Protein AF-A0A2T8F7J2-F1 (afdb_monomer)

Radius of gyration: 30.66 Å; Cα contacts (8 Å, |Δi|>4): 11; chains: 1; bounding box: 74×44×60 Å

Structure (mmCIF, N/CA/C/O backbone):
data_AF-A0A2T8F7J2-F1
#
_entry.id   AF-A0A2T8F7J2-F1
#
loop_
_atom_site.group_PDB
_atom_site.id
_atom_site.type_symbol
_atom_site.label_atom_id
_atom_site.label_alt_id
_atom_site.label_comp_id
_atom_site.label_asym_id
_atom_site.label_entity_id
_atom_site.label_seq_id
_atom_site.pdbx_PDB_ins_code
_atom_site.Cartn_x
_atom_site.Cartn_y
_atom_site.Cartn_z
_atom_site.occupancy
_atom_site.B_iso_or_equiv
_atom_site.auth_seq_id
_atom_site.auth_comp_id
_atom_site.auth_asym_id
_atom_site.auth_atom_id
_atom_site.pdbx_PDB_model_num
ATOM 1 N N . MET A 1 1 ? 49.710 -8.194 -6.827 1.00 62.81 1 MET A N 1
ATOM 2 C CA . MET A 1 1 ? 49.026 -7.019 -7.419 1.00 62.81 1 MET A CA 1
ATOM 3 C C . MET A 1 1 ? 47.791 -7.379 -8.259 1.00 62.81 1 MET A C 1
ATOM 5 O O . MET A 1 1 ? 46.933 -6.529 -8.436 1.00 62.81 1 MET A O 1
ATOM 9 N N . ASN A 1 2 ? 47.632 -8.632 -8.706 1.00 70.69 2 ASN A N 1
ATOM 10 C CA . ASN A 1 2 ? 46.543 -9.039 -9.612 1.00 70.69 2 ASN A CA 1
ATOM 11 C C . ASN A 1 2 ? 45.156 -9.177 -8.944 1.00 70.69 2 ASN A C 1
ATOM 13 O O . ASN A 1 2 ? 44.145 -9.088 -9.629 1.00 70.69 2 ASN A O 1
ATOM 17 N N . GLY A 1 3 ? 45.086 -9.366 -7.620 1.00 79.12 3 GLY A N 1
ATOM 18 C CA . GLY A 1 3 ? 43.813 -9.548 -6.903 1.00 79.12 3 GLY A CA 1
ATOM 19 C C . GLY A 1 3 ? 42.939 -8.291 -6.834 1.00 79.12 3 GLY A C 1
ATOM 20 O O . GLY A 1 3 ? 41.720 -8.391 -6.905 1.00 79.12 3 GLY A O 1
ATOM 21 N N . LEU A 1 4 ? 43.554 -7.103 -6.773 1.00 82.25 4 LEU A N 1
ATOM 22 C CA . LEU A 1 4 ? 42.825 -5.830 -6.779 1.00 82.25 4 LEU A CA 1
ATOM 23 C C . LEU A 1 4 ? 42.112 -5.606 -8.119 1.00 82.25 4 LEU A C 1
ATOM 25 O O . LEU A 1 4 ? 40.979 -5.140 -8.150 1.00 82.25 4 LEU A O 1
ATOM 29 N N . LEU A 1 5 ? 42.754 -5.995 -9.222 1.00 81.88 5 LEU A N 1
ATOM 30 C CA . LEU A 1 5 ? 42.200 -5.851 -10.565 1.00 81.88 5 LEU A CA 1
ATOM 31 C C . LEU A 1 5 ? 40.967 -6.750 -10.747 1.00 81.88 5 LEU A C 1
ATOM 33 O O . LEU A 1 5 ? 39.955 -6.283 -11.251 1.00 81.88 5 LEU A O 1
ATOM 37 N N . ILE A 1 6 ? 40.996 -7.990 -10.244 1.00 85.06 6 ILE A N 1
ATOM 38 C CA . ILE A 1 6 ? 39.845 -8.914 -10.289 1.00 85.06 6 ILE A CA 1
ATOM 39 C C . ILE A 1 6 ? 38.640 -8.364 -9.509 1.00 85.06 6 ILE A C 1
ATOM 41 O O . ILE A 1 6 ? 37.501 -8.559 -9.926 1.00 85.06 6 ILE A O 1
ATOM 45 N N . LEU A 1 7 ? 38.878 -7.659 -8.401 1.00 83.81 7 LEU A N 1
ATOM 46 C CA . LEU A 1 7 ? 37.815 -7.130 -7.544 1.00 83.81 7 LEU A CA 1
ATOM 47 C C . LEU A 1 7 ? 37.228 -5.817 -8.092 1.00 83.81 7 LEU A C 1
ATOM 49 O O . LEU A 1 7 ? 36.022 -5.595 -8.014 1.00 83.81 7 LEU A O 1
ATOM 53 N N . VAL A 1 8 ? 38.065 -4.966 -8.692 1.00 84.31 8 VAL A N 1
ATOM 54 C CA . VAL A 1 8 ? 37.669 -3.633 -9.181 1.00 84.31 8 VAL A CA 1
ATOM 55 C C . VAL A 1 8 ? 37.118 -3.667 -10.609 1.00 84.31 8 VAL A C 1
ATOM 57 O O . VAL A 1 8 ? 36.201 -2.911 -10.925 1.00 84.31 8 VAL A O 1
ATOM 60 N N . LEU A 1 9 ? 37.614 -4.559 -11.471 1.00 85.06 9 LEU A N 1
ATOM 61 C CA . LEU A 1 9 ? 37.178 -4.662 -12.866 1.00 85.06 9 LEU A CA 1
ATOM 62 C C . LEU A 1 9 ? 35.656 -4.839 -13.039 1.00 85.06 9 LEU A C 1
ATOM 64 O O . LEU A 1 9 ? 35.080 -4.046 -13.781 1.00 85.06 9 LEU A O 1
ATOM 68 N N . PRO A 1 10 ? 34.959 -5.771 -12.352 1.00 84.19 10 PRO A N 1
ATOM 69 C CA . PRO A 1 10 ? 33.513 -5.922 -12.524 1.00 84.19 10 PRO A CA 1
ATOM 70 C C . PRO A 1 10 ? 32.731 -4.689 -12.055 1.00 84.19 10 PRO A C 1
ATOM 72 O O . PRO A 1 10 ? 31.704 -4.363 -12.645 1.00 84.19 10 PRO A O 1
ATOM 75 N N . LEU A 1 11 ? 33.217 -3.977 -11.033 1.00 82.81 11 LEU A N 1
ATOM 76 C CA . LEU A 1 11 ? 32.593 -2.746 -10.547 1.00 82.81 11 LEU A CA 1
ATOM 77 C C . LEU A 1 11 ? 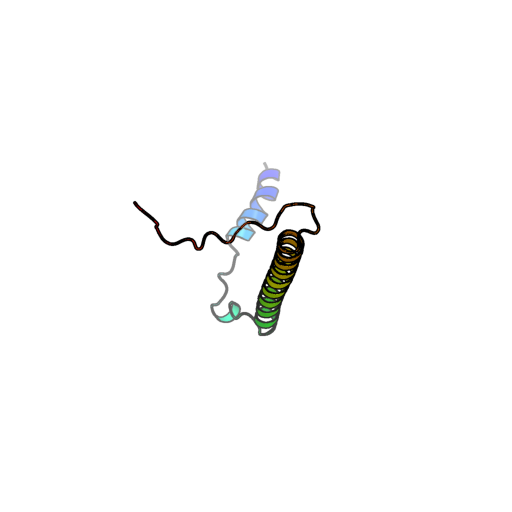32.715 -1.623 -11.583 1.00 82.81 11 LEU A C 1
ATOM 79 O O . LEU A 1 11 ? 31.723 -0.975 -11.905 1.00 82.81 11 LEU A O 1
ATOM 83 N N . VAL A 1 12 ? 33.909 -1.439 -12.153 1.00 83.00 12 VAL A N 1
ATOM 84 C CA . VAL A 1 12 ? 34.147 -0.456 -13.219 1.00 83.00 12 VAL A CA 1
ATOM 85 C C . VAL A 1 12 ? 33.295 -0.776 -14.444 1.00 83.00 12 VAL A C 1
ATOM 87 O O . VAL A 1 12 ? 32.664 0.123 -14.987 1.00 83.00 12 VAL A O 1
ATOM 90 N N . THR A 1 13 ? 33.206 -2.045 -14.846 1.00 80.62 13 THR A N 1
ATOM 91 C CA . THR A 1 13 ? 32.362 -2.469 -15.971 1.00 80.62 13 THR A CA 1
ATOM 92 C C . THR A 1 13 ? 30.880 -2.174 -15.725 1.00 80.62 13 THR A C 1
ATOM 94 O O . THR A 1 13 ? 30.212 -1.664 -16.615 1.00 80.62 13 THR A O 1
ATOM 97 N N . ARG A 1 14 ? 30.352 -2.430 -14.522 1.00 78.94 14 ARG A N 1
ATOM 98 C CA . ARG A 1 14 ? 28.945 -2.132 -14.194 1.00 78.94 14 ARG A CA 1
ATOM 99 C C . ARG A 1 14 ? 28.635 -0.636 -14.197 1.00 78.94 14 AR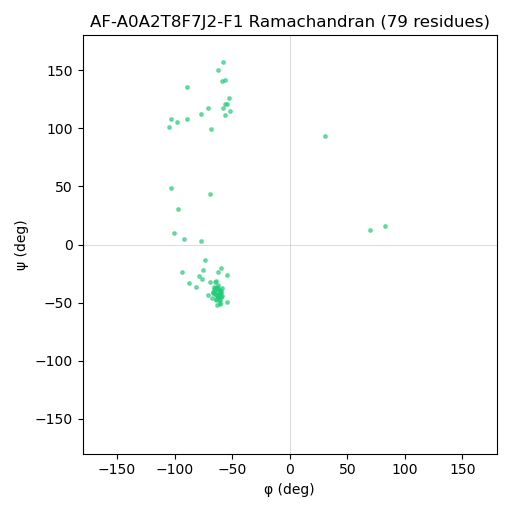G A C 1
ATOM 101 O O . ARG A 1 14 ? 27.551 -0.259 -14.615 1.00 78.94 14 ARG A O 1
ATOM 108 N N . LEU A 1 15 ? 29.578 0.192 -13.752 1.00 76.31 15 LEU A N 1
ATOM 109 C CA . LEU A 1 15 ? 29.412 1.646 -13.704 1.00 76.31 15 LEU A CA 1
ATOM 110 C C . LEU A 1 15 ? 29.539 2.311 -15.082 1.00 76.31 15 LEU A C 1
ATOM 112 O O . LEU A 1 15 ? 28.943 3.359 -15.302 1.00 76.31 15 LEU A O 1
ATOM 116 N N . THR A 1 16 ? 30.319 1.735 -16.002 1.00 75.69 16 THR A N 1
ATOM 117 C CA . THR A 1 16 ? 30.529 2.307 -17.344 1.00 75.69 16 THR A CA 1
ATOM 118 C C . THR A 1 16 ? 29.575 1.763 -18.398 1.00 75.69 16 THR A C 1
ATOM 120 O O . THR A 1 16 ? 29.360 2.422 -19.411 1.00 75.69 16 THR A O 1
ATOM 123 N N . GLN A 1 17 ? 29.019 0.570 -18.184 1.00 71.62 17 GLN A N 1
ATOM 124 C CA . GLN A 1 17 ? 28.134 -0.092 -19.139 1.00 71.62 17 GLN A CA 1
ATOM 125 C C . GLN A 1 17 ? 26.653 0.041 -18.803 1.00 71.62 17 GLN A C 1
ATOM 127 O O . GLN A 1 17 ? 25.876 -0.653 -19.446 1.00 71.62 17 GLN A O 1
ATOM 132 N N . ASP A 1 18 ? 26.250 0.870 -17.835 1.00 65.56 18 ASP A N 1
ATOM 133 C CA . ASP A 1 18 ? 24.827 1.119 -17.590 1.00 65.56 18 ASP A CA 1
ATOM 134 C C . ASP A 1 18 ? 24.261 1.897 -18.791 1.00 65.56 18 ASP A C 1
ATOM 136 O O . ASP A 1 18 ? 24.529 3.099 -18.934 1.00 65.56 18 ASP A O 1
ATOM 140 N N . PRO A 1 19 ? 23.581 1.226 -19.741 1.00 70.19 19 PRO A N 1
ATOM 141 C CA . PRO A 1 19 ? 23.068 1.918 -20.900 1.00 70.19 19 PRO A CA 1
ATOM 142 C C . PRO A 1 19 ? 21.915 2.769 -20.387 1.00 70.19 19 PRO A C 1
ATOM 144 O O . PRO A 1 19 ? 20.937 2.232 -19.874 1.00 70.19 19 PRO A O 1
ATOM 147 N N . THR A 1 20 ? 22.030 4.096 -20.498 1.00 71.62 20 THR A N 1
ATOM 148 C CA . THR A 1 20 ? 20.909 4.982 -20.168 1.00 71.62 20 THR A CA 1
ATOM 149 C C . THR A 1 20 ? 19.693 4.480 -20.949 1.00 71.62 20 THR A C 1
ATOM 151 O O . THR A 1 20 ? 19.759 4.475 -22.183 1.00 71.62 20 THR A O 1
ATOM 154 N N . PRO A 1 21 ? 18.637 3.993 -20.269 1.00 71.06 21 PRO A N 1
ATOM 155 C CA . PRO A 1 21 ? 17.532 3.342 -20.949 1.00 71.06 21 PRO A CA 1
ATOM 156 C C . PRO A 1 21 ? 16.915 4.323 -21.939 1.00 71.06 21 PRO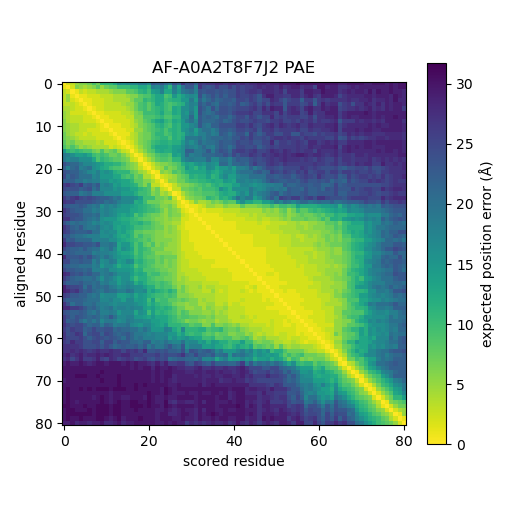 A C 1
ATOM 158 O O . PRO A 1 21 ? 16.81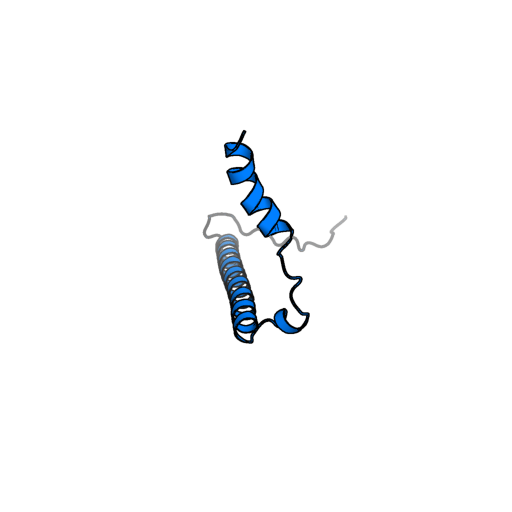2 5.526 -21.659 1.00 71.06 21 PRO A O 1
ATOM 161 N N . ALA A 1 22 ? 16.531 3.822 -23.111 1.00 68.31 22 ALA A N 1
ATOM 162 C CA . ALA A 1 22 ? 15.863 4.659 -24.089 1.00 68.31 22 ALA A CA 1
ATOM 163 C C . ALA A 1 22 ? 14.532 5.140 -23.479 1.00 68.31 22 ALA A C 1
ATOM 165 O O . ALA A 1 22 ? 13.942 4.474 -22.623 1.00 68.31 22 ALA A O 1
ATOM 166 N N . LYS A 1 23 ? 14.037 6.323 -23.861 1.00 66.69 23 LYS A N 1
ATOM 167 C CA . LYS A 1 23 ? 12.829 6.910 -23.232 1.00 66.69 23 LYS A CA 1
ATOM 168 C C . LYS A 1 23 ? 11.595 6.012 -23.393 1.00 66.69 23 LYS A C 1
ATOM 170 O O . LYS A 1 23 ? 10.599 6.154 -22.679 1.00 66.69 23 LYS A O 1
ATOM 175 N N . GLU A 1 24 ? 11.652 5.120 -24.366 1.00 67.44 24 GLU A N 1
ATOM 176 C CA . GLU A 1 24 ? 10.641 4.153 -24.748 1.00 67.44 24 GLU A CA 1
ATOM 177 C C . GLU A 1 24 ? 10.632 2.936 -23.807 1.00 67.44 24 GLU A C 1
ATOM 179 O O . GLU A 1 24 ? 9.559 2.379 -23.573 1.00 67.44 24 GLU A O 1
ATOM 184 N N . ASP A 1 25 ? 11.767 2.608 -23.178 1.00 63.34 25 ASP A N 1
ATOM 185 C CA . ASP A 1 25 ? 11.914 1.508 -22.209 1.00 63.34 25 ASP A CA 1
AT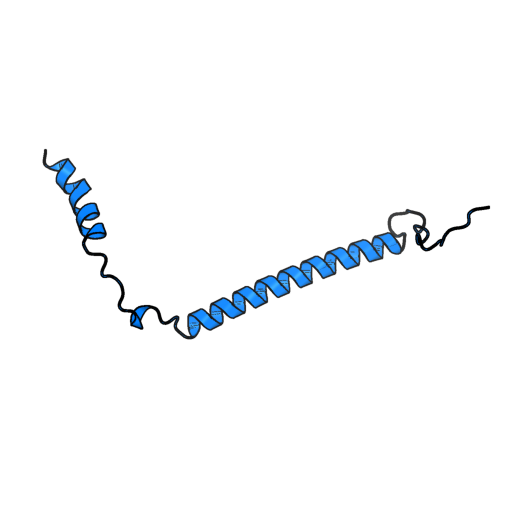OM 186 C C . ASP A 1 25 ? 11.266 1.829 -20.849 1.00 63.34 25 ASP A C 1
ATOM 188 O O . ASP A 1 25 ? 11.025 0.945 -20.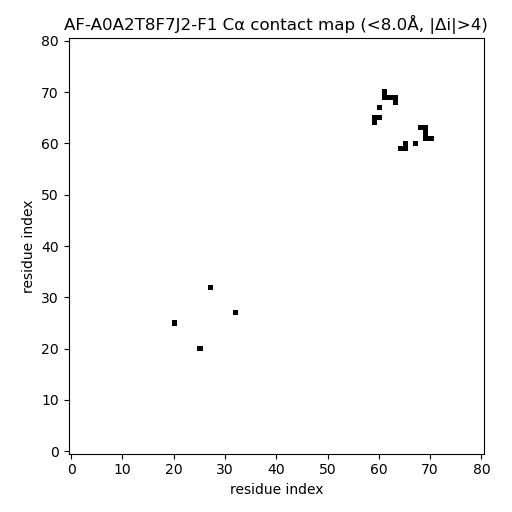029 1.00 63.34 25 ASP A O 1
ATOM 192 N N . VAL A 1 26 ? 10.920 3.101 -20.617 1.00 62.06 26 VAL A N 1
ATOM 193 C CA . VAL A 1 26 ? 10.250 3.597 -19.401 1.00 62.06 26 VAL A CA 1
ATOM 194 C C . VAL A 1 26 ? 8.729 3.705 -19.606 1.00 62.06 26 VAL A C 1
ATOM 196 O O . VAL A 1 26 ? 8.056 4.569 -19.040 1.00 62.06 26 VAL A O 1
ATOM 199 N N . LYS A 1 27 ? 8.139 2.849 -20.449 1.00 69.19 27 LYS A N 1
ATOM 200 C CA . LYS A 1 27 ? 6.681 2.653 -20.466 1.00 69.19 27 LYS A CA 1
ATOM 201 C C . LYS A 1 27 ? 6.328 1.552 -19.476 1.00 69.19 27 LYS A C 1
ATOM 203 O O . LYS A 1 27 ? 6.566 0.374 -19.725 1.00 69.19 27 LYS A O 1
ATOM 208 N N . ALA A 1 28 ? 5.716 1.938 -18.358 1.00 71.00 28 ALA A N 1
ATOM 209 C CA . ALA A 1 28 ? 5.078 0.990 -17.460 1.00 71.00 28 ALA A CA 1
ATOM 210 C C . ALA A 1 28 ? 4.041 0.188 -18.263 1.00 71.00 28 ALA A C 1
ATOM 212 O O . ALA A 1 28 ? 3.047 0.740 -18.740 1.00 71.00 28 ALA A O 1
ATOM 213 N N . GLY A 1 29 ? 4.306 -1.104 -18.462 1.00 80.12 29 GLY A N 1
ATOM 214 C CA . GLY A 1 29 ? 3.367 -1.988 -19.139 1.00 80.12 29 GLY A CA 1
ATOM 215 C C . GLY A 1 29 ? 2.017 -2.004 -18.408 1.00 80.12 29 GLY A C 1
ATOM 216 O O . GLY A 1 29 ? 1.960 -1.732 -17.207 1.00 80.12 29 GLY A O 1
ATOM 217 N N . PRO A 1 30 ? 0.918 -2.365 -19.084 1.00 86.31 30 PRO A N 1
ATOM 218 C CA . PRO A 1 30 ? -0.426 -2.367 -18.496 1.00 86.31 30 PRO A CA 1
ATOM 219 C C . PRO A 1 30 ? -0.532 -3.194 -17.199 1.00 86.31 30 PRO A C 1
ATOM 221 O O . PRO A 1 30 ? -1.332 -2.873 -16.327 1.00 86.31 30 PRO A O 1
ATOM 224 N N . ILE A 1 31 ? 0.326 -4.202 -17.013 1.00 91.31 31 ILE A N 1
ATOM 225 C CA . ILE A 1 31 ? 0.433 -4.967 -15.760 1.00 91.31 31 ILE A CA 1
ATOM 226 C C . ILE A 1 31 ? 0.874 -4.098 -14.575 1.00 91.31 31 ILE A C 1
ATOM 228 O O . ILE A 1 31 ? 0.320 -4.234 -13.487 1.00 91.31 31 ILE A O 1
ATOM 232 N N . ALA A 1 32 ? 1.826 -3.183 -14.765 1.00 87.88 32 ALA A N 1
ATOM 233 C CA . ALA A 1 32 ? 2.277 -2.292 -13.698 1.00 87.88 32 ALA A CA 1
ATOM 234 C C . ALA A 1 32 ? 1.144 -1.364 -13.228 1.00 87.88 32 ALA A C 1
ATOM 236 O O . ALA A 1 32 ? 1.001 -1.130 -12.029 1.00 87.88 32 ALA A O 1
ATOM 237 N N . LEU A 1 33 ? 0.285 -0.913 -14.152 1.00 90.06 33 LEU A N 1
ATOM 238 C CA . LEU A 1 33 ? -0.923 -0.158 -13.814 1.00 90.06 33 LEU A CA 1
ATOM 239 C C . LEU A 1 33 ? -1.891 -0.993 -12.962 1.00 90.06 33 LEU A C 1
ATOM 241 O O . LEU A 1 33 ? -2.399 -0.503 -11.957 1.00 90.06 33 LEU A O 1
ATOM 245 N N . VAL A 1 34 ? -2.119 -2.260 -13.322 1.00 95.00 34 VAL A N 1
ATOM 246 C CA . VAL A 1 34 ? -2.985 -3.165 -12.545 1.00 95.00 34 VAL A CA 1
ATOM 247 C C . VAL A 1 34 ? -2.440 -3.367 -11.132 1.00 95.00 34 VAL A C 1
ATOM 249 O O . VAL A 1 34 ? -3.186 -3.222 -10.166 1.00 95.00 34 VAL A O 1
ATOM 252 N N . VAL A 1 35 ? -1.142 -3.650 -10.995 1.00 95.50 35 VAL A N 1
ATOM 253 C CA . VAL A 1 35 ? -0.500 -3.814 -9.681 1.00 95.50 35 VAL A CA 1
ATOM 254 C C . VAL A 1 35 ? -0.637 -2.537 -8.850 1.00 95.50 35 VAL A C 1
ATOM 256 O O . VAL A 1 35 ? -0.976 -2.611 -7.671 1.00 95.50 35 VAL A O 1
ATOM 259 N N . PHE A 1 36 ? -0.454 -1.365 -9.458 1.00 92.56 36 PHE A N 1
ATOM 260 C CA . PHE A 1 36 ? -0.623 -0.085 -8.773 1.00 92.56 36 PHE A CA 1
ATOM 261 C C . PHE A 1 36 ? -2.053 0.117 -8.249 1.00 92.56 36 PHE A C 1
ATOM 263 O O . PHE A 1 36 ? -2.242 0.480 -7.088 1.00 92.56 36 PHE A O 1
ATOM 270 N N . LEU A 1 37 ? -3.069 -0.187 -9.060 1.00 96.75 37 LEU A N 1
ATOM 271 C CA . LEU A 1 37 ? -4.467 -0.105 -8.630 1.00 96.75 37 LEU A CA 1
ATOM 272 C C . LEU A 1 37 ? -4.795 -1.109 -7.516 1.00 96.75 37 LEU A C 1
ATOM 274 O O . LEU A 1 37 ? -5.521 -0.765 -6.583 1.00 96.75 37 LEU A O 1
ATOM 278 N N . LEU A 1 38 ? -4.233 -2.320 -7.567 1.00 97.75 38 LEU A N 1
ATOM 279 C CA . LEU A 1 38 ? -4.386 -3.308 -6.495 1.00 97.75 38 LEU A CA 1
ATOM 280 C C . LEU A 1 38 ? -3.768 -2.827 -5.180 1.00 97.75 38 LEU A C 1
ATOM 282 O O . LEU A 1 38 ? -4.362 -3.039 -4.124 1.00 97.75 38 LEU A O 1
ATOM 286 N N . LEU A 1 39 ? -2.622 -2.143 -5.228 1.00 98.19 39 LEU A N 1
ATOM 287 C CA . LEU A 1 39 ? -2.017 -1.548 -4.035 1.00 98.19 39 LEU A CA 1
ATOM 288 C C . LEU A 1 39 ? -2.912 -0.462 -3.431 1.00 98.19 39 LEU A C 1
ATOM 290 O O . LEU A 1 39 ? -3.120 -0.456 -2.218 1.00 98.19 39 LEU A O 1
ATOM 294 N N . ILE A 1 40 ? -3.503 0.408 -4.256 1.00 98.19 40 ILE A N 1
ATOM 295 C CA . ILE A 1 40 ? -4.468 1.410 -3.776 1.00 98.19 40 ILE A CA 1
ATOM 296 C C . ILE A 1 40 ? -5.668 0.719 -3.122 1.00 98.19 40 ILE A C 1
ATOM 298 O O . ILE A 1 40 ? -6.049 1.070 -2.005 1.00 98.19 40 ILE A O 1
ATOM 302 N N . ALA A 1 41 ? -6.240 -0.290 -3.782 1.00 98.38 41 ALA A N 1
ATOM 303 C CA . ALA A 1 41 ? -7.376 -1.036 -3.250 1.00 98.38 41 ALA A CA 1
ATOM 304 C C . ALA A 1 41 ? -7.040 -1.719 -1.914 1.00 98.38 41 ALA A C 1
ATOM 306 O O . ALA A 1 41 ? -7.852 -1.681 -0.989 1.00 98.38 41 ALA A O 1
ATOM 307 N N . ALA A 1 42 ? -5.836 -2.281 -1.782 1.00 98.19 42 ALA A N 1
ATOM 308 C CA . ALA A 1 42 ? -5.364 -2.890 -0.543 1.00 98.19 42 ALA A CA 1
ATOM 309 C C . ALA A 1 42 ? -5.277 -1.868 0.602 1.00 98.19 42 ALA A C 1
ATOM 311 O O . ALA A 1 42 ? -5.750 -2.145 1.706 1.00 98.19 42 ALA A O 1
ATOM 312 N N . VAL A 1 43 ? -4.737 -0.672 0.341 1.00 98.38 43 VAL A N 1
ATOM 313 C CA . VAL A 1 43 ? -4.665 0.407 1.340 1.00 98.38 43 VAL A CA 1
ATOM 314 C C . VAL A 1 43 ? -6.064 0.868 1.745 1.00 98.38 43 VAL A C 1
ATOM 316 O O . VAL A 1 43 ? -6.360 0.930 2.936 1.00 98.38 43 VAL A O 1
ATOM 319 N N . VAL A 1 44 ? -6.952 1.123 0.780 1.00 98.38 44 VAL A N 1
ATOM 320 C CA . VAL A 1 44 ? -8.342 1.531 1.053 1.00 98.38 44 VAL A CA 1
ATOM 321 C C . VAL A 1 44 ? -9.068 0.477 1.887 1.00 98.38 44 VAL A C 1
ATOM 323 O O . VAL A 1 44 ? -9.739 0.809 2.867 1.00 98.38 44 VAL A O 1
ATOM 326 N N . PHE A 1 45 ? -8.906 -0.799 1.539 1.00 98.12 45 PHE A N 1
ATOM 327 C CA . PHE A 1 45 ? -9.487 -1.909 2.285 1.00 98.12 45 PHE A CA 1
ATOM 328 C C . PHE A 1 45 ? -8.963 -1.966 3.726 1.00 98.12 45 PHE A C 1
ATOM 330 O O . PHE A 1 45 ? -9.749 -2.120 4.666 1.00 98.12 45 PHE A O 1
ATOM 337 N N . LEU A 1 46 ? -7.654 -1.788 3.916 1.00 97.56 46 LEU A N 1
ATOM 338 C CA . LEU A 1 46 ? -7.036 -1.772 5.238 1.00 97.56 46 LEU A CA 1
ATOM 339 C C . LEU A 1 46 ? -7.540 -0.593 6.083 1.00 97.56 46 LEU A C 1
ATOM 341 O O . LEU A 1 46 ? -7.952 -0.797 7.227 1.00 97.56 46 LEU A O 1
ATOM 345 N N . SER A 1 47 ? -7.578 0.618 5.518 1.00 97.44 47 SER A N 1
ATOM 346 C CA . SER A 1 47 ? -8.101 1.810 6.195 1.00 97.44 47 SER A CA 1
ATOM 347 C C . SER A 1 47 ? -9.571 1.643 6.579 1.00 97.44 47 SER A C 1
ATOM 349 O O . SER A 1 47 ? -9.952 1.960 7.705 1.00 97.44 47 SER A O 1
ATOM 351 N N . PHE A 1 48 ? -10.394 1.084 5.690 1.00 97.75 48 PHE A N 1
ATOM 352 C CA . PHE A 1 48 ? -11.796 0.797 5.989 1.00 97.75 48 PHE A CA 1
ATOM 353 C C . PHE A 1 48 ? -11.944 -0.217 7.130 1.00 97.75 48 PHE A C 1
ATOM 355 O O . PHE A 1 48 ? -12.745 -0.007 8.045 1.00 97.75 48 PHE A O 1
ATOM 362 N N . SER A 1 49 ? -11.156 -1.295 7.103 1.00 96.25 49 SER A N 1
ATOM 363 C CA . SER A 1 49 ? -11.162 -2.321 8.151 1.00 96.25 49 SER A CA 1
ATOM 364 C C . SER A 1 49 ? -10.796 -1.732 9.514 1.00 96.25 49 SER A C 1
ATOM 366 O O . SER A 1 49 ? -11.505 -1.961 10.497 1.00 96.25 49 SER A O 1
ATOM 368 N N . LEU A 1 50 ? -9.750 -0.906 9.559 1.00 95.81 50 LEU A N 1
ATOM 369 C CA . LEU A 1 50 ? -9.303 -0.243 10.779 1.00 95.81 50 LEU A CA 1
ATOM 370 C C . LEU A 1 50 ? -10.375 0.707 11.329 1.00 95.81 50 LEU A C 1
ATOM 372 O O . LEU A 1 50 ? -10.781 0.579 12.483 1.00 95.81 50 LEU A O 1
ATOM 376 N N . VAL A 1 51 ? -10.900 1.613 10.498 1.00 96.38 51 VAL A N 1
ATOM 377 C CA . VAL A 1 51 ? -11.935 2.576 10.916 1.00 96.38 51 VAL A CA 1
ATOM 378 C C . VAL A 1 51 ? -13.197 1.858 11.394 1.00 96.38 51 VAL A C 1
ATOM 380 O O . VAL A 1 51 ? -13.789 2.248 12.400 1.00 96.38 51 VAL A O 1
ATOM 383 N N . LYS A 1 52 ? -13.603 0.773 10.726 1.00 95.69 52 LYS A N 1
ATOM 384 C CA . LYS A 1 52 ? -14.751 -0.040 11.148 1.00 95.69 52 LYS A CA 1
ATOM 385 C C . LYS A 1 52 ? -14.553 -0.633 12.544 1.00 95.69 52 LYS A C 1
ATOM 387 O O . LYS A 1 52 ? -15.514 -0.686 13.309 1.00 95.69 52 LYS A O 1
ATOM 392 N N . GLN A 1 53 ? -13.343 -1.076 12.882 1.00 93.38 53 GLN A N 1
ATOM 393 C CA . GLN A 1 53 ? -13.039 -1.599 14.216 1.00 93.38 53 GLN A CA 1
ATOM 394 C C . GLN A 1 53 ? -13.030 -0.488 15.270 1.00 93.38 53 GLN A C 1
ATOM 396 O O . GLN A 1 53 ? -13.660 -0.649 16.314 1.00 93.38 53 GLN A O 1
ATOM 401 N N . LEU A 1 54 ? -12.424 0.665 14.968 1.00 93.69 54 LEU A N 1
ATOM 402 C CA . LEU A 1 54 ? -12.420 1.817 15.876 1.00 93.69 54 LEU A CA 1
ATOM 403 C C . LEU A 1 54 ? -13.841 2.314 16.182 1.00 93.69 54 LEU A C 1
ATOM 405 O O . LEU A 1 54 ? -14.180 2.528 17.342 1.00 93.69 54 LEU A O 1
ATOM 409 N N . ARG A 1 55 ? -14.708 2.412 15.166 1.00 92.81 55 ARG A N 1
ATOM 410 C CA . ARG A 1 55 ? -16.116 2.811 15.348 1.00 92.81 55 ARG A CA 1
ATOM 411 C C . ARG A 1 55 ? -16.901 1.828 16.212 1.00 92.81 55 ARG A C 1
ATOM 413 O O . ARG A 1 55 ? -17.742 2.248 16.995 1.00 92.81 55 ARG A O 1
ATOM 420 N N . LYS A 1 56 ? -16.636 0.524 16.086 1.00 87.81 56 LYS A N 1
ATOM 421 C CA . LYS A 1 56 ? -17.262 -0.492 16.946 1.00 87.81 56 LYS A CA 1
ATOM 422 C C . LYS A 1 56 ? -16.818 -0.361 18.400 1.00 87.81 56 LYS A C 1
ATOM 424 O O . LYS A 1 56 ? -17.646 -0.505 19.290 1.00 87.81 56 LYS A O 1
ATOM 429 N N . ALA A 1 57 ? -15.535 -0.092 18.629 1.00 88.88 57 ALA A N 1
ATOM 430 C CA . ALA A 1 57 ? -15.010 0.122 19.971 1.00 88.88 57 ALA A CA 1
ATOM 431 C C . ALA A 1 57 ? -15.613 1.378 20.622 1.00 88.88 57 ALA A C 1
ATOM 433 O O . ALA A 1 57 ? -16.022 1.316 21.778 1.00 88.88 57 ALA A O 1
ATOM 434 N N . GLN A 1 58 ? -15.737 2.477 19.867 1.00 85.75 58 GLN A N 1
ATOM 435 C CA . GLN A 1 58 ? -16.428 3.692 20.318 1.00 85.75 58 GLN A CA 1
ATOM 436 C C . GLN A 1 58 ? -17.896 3.415 20.642 1.00 85.75 58 GLN A C 1
ATOM 438 O O . GLN A 1 58 ? -18.311 3.668 21.758 1.00 85.75 58 GLN A O 1
ATOM 443 N N . ALA A 1 59 ? -18.646 2.769 19.744 1.00 85.38 59 ALA A N 1
ATOM 444 C CA . ALA A 1 59 ? -20.048 2.440 20.005 1.00 85.38 59 ALA A CA 1
ATOM 445 C C . ALA A 1 59 ? -20.234 1.564 21.259 1.00 85.38 59 ALA A C 1
ATOM 447 O O . ALA A 1 59 ? -21.187 1.754 22.007 1.00 85.38 59 ALA A O 1
ATOM 448 N N . ALA A 1 60 ? -19.317 0.623 21.516 1.00 81.81 60 ALA A N 1
ATOM 449 C CA . ALA A 1 60 ? -19.332 -0.174 22.742 1.00 81.81 60 ALA A CA 1
ATOM 450 C C . ALA A 1 60 ? -19.071 0.686 23.992 1.00 81.81 60 ALA A C 1
ATOM 452 O O . ALA A 1 60 ? -19.755 0.509 25.001 1.00 81.81 60 ALA A O 1
ATOM 453 N N . LYS A 1 61 ? -18.132 1.638 23.910 1.00 74.94 61 LYS A N 1
ATOM 454 C CA . LYS A 1 61 ? -17.890 2.640 24.957 1.00 74.94 61 LYS A CA 1
ATOM 455 C C . LYS A 1 61 ? -19.134 3.498 25.205 1.00 74.94 61 LYS A C 1
ATOM 457 O O . LYS A 1 61 ? -19.588 3.564 26.340 1.00 74.94 61 LYS A O 1
ATOM 462 N N . ASP A 1 62 ? -19.715 4.068 24.154 1.00 78.19 62 ASP A N 1
ATOM 463 C CA . ASP A 1 62 ? -20.881 4.958 24.233 1.00 78.19 62 ASP A CA 1
ATOM 464 C C . ASP A 1 62 ? -22.123 4.231 24.770 1.00 78.19 62 ASP A C 1
ATOM 466 O O . ASP A 1 62 ? -22.952 4.817 25.457 1.00 78.19 62 ASP A O 1
ATOM 470 N N . SER A 1 63 ? -22.243 2.928 24.501 1.00 80.06 63 SER A N 1
ATOM 471 C CA . SER A 1 63 ? -23.324 2.088 25.030 1.00 80.06 63 SER A CA 1
ATOM 472 C C . SER A 1 63 ? -23.154 1.675 26.501 1.00 80.06 63 SER A C 1
ATOM 474 O O . SER A 1 63 ? -23.964 0.897 27.004 1.00 80.06 63 SER A O 1
ATOM 476 N N . GLY A 1 64 ? -22.107 2.144 27.191 1.00 69.31 64 GLY A N 1
ATOM 477 C CA . GLY A 1 64 ? -21.888 1.870 28.616 1.00 69.31 64 GLY A CA 1
ATOM 478 C C . GLY A 1 64 ? -21.507 0.418 28.932 1.00 69.31 64 GLY A C 1
ATOM 479 O O . GLY A 1 64 ? -21.495 0.022 30.094 1.00 69.31 64 GLY A O 1
ATOM 480 N N . VAL A 1 65 ? -21.157 -0.394 27.923 1.00 68.12 65 VAL A N 1
ATOM 481 C CA . VAL A 1 65 ? -20.812 -1.824 28.093 1.00 68.12 65 VAL A CA 1
ATOM 482 C C . VAL A 1 65 ? -19.575 -2.023 28.980 1.00 68.12 65 VAL A C 1
A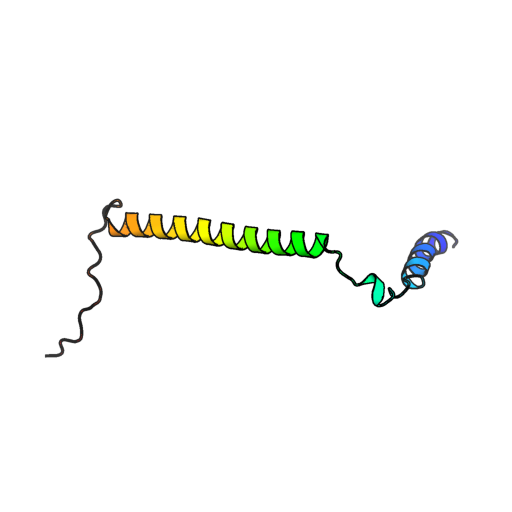TOM 484 O O . VAL A 1 65 ? -19.423 -3.074 29.597 1.00 68.12 65 VAL A O 1
ATOM 487 N N . TYR A 1 66 ? -18.713 -1.007 29.086 1.00 66.69 66 TYR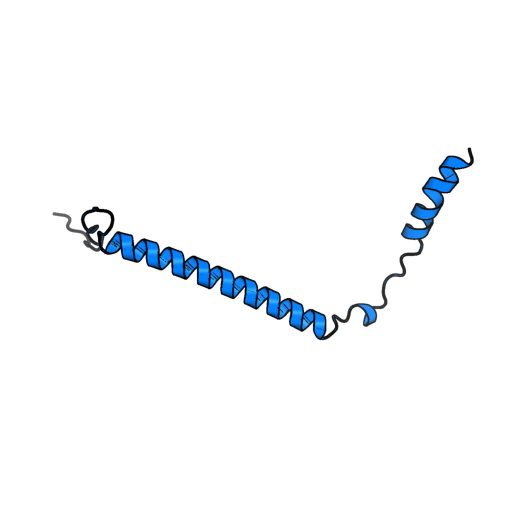 A N 1
ATOM 488 C CA . TYR A 1 66 ? -17.533 -1.013 29.957 1.00 66.69 66 TYR A CA 1
ATOM 489 C C . TYR A 1 66 ? -17.775 -0.434 31.364 1.00 66.69 66 TYR A C 1
ATOM 491 O O . TYR A 1 66 ? -16.829 -0.362 32.141 1.00 66.69 66 TYR A O 1
ATOM 499 N N . GLY A 1 67 ? -19.014 -0.070 31.717 1.00 61.56 67 GLY A N 1
ATOM 500 C CA . GLY A 1 67 ? -19.365 0.384 33.068 1.00 61.56 67 GLY A CA 1
ATOM 501 C C . GLY A 1 67 ? -19.091 1.862 33.373 1.00 61.56 67 GLY A C 1
ATOM 502 O O . GLY A 1 67 ? -19.104 2.225 34.543 1.00 61.56 67 GLY A O 1
ATOM 503 N N . ASP A 1 68 ? -18.867 2.698 32.356 1.00 59.53 68 ASP A N 1
ATOM 504 C CA . ASP A 1 68 ? -18.804 4.161 32.498 1.00 59.53 68 ASP A CA 1
ATOM 505 C C . ASP A 1 68 ? -20.214 4.754 32.328 1.00 59.53 68 ASP A C 1
ATOM 507 O O . ASP A 1 68 ? -20.946 4.358 31.412 1.00 59.53 68 ASP A O 1
ATOM 511 N N . GLU A 1 69 ? -20.608 5.692 33.196 1.00 59.19 69 GLU A N 1
ATOM 512 C CA . GLU A 1 69 ? -21.816 6.501 32.985 1.00 59.19 69 GLU A CA 1
ATOM 513 C C . GLU A 1 69 ? -21.722 7.216 31.622 1.00 59.19 69 GLU A C 1
ATOM 515 O O . GLU A 1 69 ? -20.628 7.641 31.234 1.00 59.19 69 GLU A O 1
ATOM 520 N N . PRO A 1 70 ? -22.829 7.343 30.861 1.00 59.41 70 PRO A N 1
ATOM 521 C CA . PRO A 1 70 ? -22.792 7.999 29.560 1.00 59.41 70 PRO A CA 1
ATOM 522 C C . PRO A 1 70 ? -22.227 9.408 29.736 1.00 59.41 70 PRO A C 1
ATOM 524 O O . PRO A 1 70 ? -22.788 10.200 30.495 1.00 59.41 70 PRO A O 1
ATOM 527 N N . ALA A 1 71 ? -21.121 9.725 29.057 1.00 60.91 71 ALA A N 1
ATOM 528 C CA . ALA A 1 71 ? -20.592 11.080 29.062 1.00 60.91 71 ALA A CA 1
ATOM 529 C C . ALA A 1 71 ? -21.694 12.010 28.541 1.00 60.91 71 ALA A C 1
ATOM 531 O O . ALA A 1 71 ? -22.170 11.841 27.415 1.00 60.91 71 ALA A O 1
ATOM 532 N N . ALA A 1 72 ? -22.137 12.944 29.387 1.00 57.88 72 ALA A N 1
ATOM 533 C CA . ALA A 1 72 ? -23.044 13.999 28.976 1.00 57.88 72 ALA A CA 1
ATOM 534 C C . ALA A 1 72 ? -22.427 14.685 27.753 1.00 57.88 72 ALA A C 1
ATOM 536 O O . ALA A 1 72 ? -21.259 15.064 27.770 1.00 57.88 72 ALA A O 1
ATOM 537 N N . SER A 1 73 ? -23.187 14.775 26.667 1.00 57.59 73 SER A N 1
ATOM 538 C CA . SER A 1 73 ? -22.790 15.544 25.495 1.00 57.59 73 SER A CA 1
ATOM 539 C C . SER A 1 73 ? -22.464 16.972 25.933 1.00 57.59 73 SER A C 1
ATOM 541 O O . SER A 1 73 ? -23.349 17.643 26.468 1.00 57.59 73 SER A O 1
ATOM 543 N N . ASP A 1 74 ? -21.233 17.428 25.691 1.00 58.53 74 ASP A N 1
ATOM 544 C CA . ASP A 1 74 ? -20.739 18.791 25.953 1.00 58.53 74 ASP A CA 1
ATOM 545 C C . ASP A 1 74 ? -21.375 19.844 25.008 1.00 58.53 74 ASP A C 1
ATOM 547 O O . ASP A 1 74 ? -20.703 20.728 24.484 1.00 58.53 74 ASP A O 1
ATOM 551 N N . ASP A 1 75 ? -22.688 19.759 24.786 1.00 58.28 75 ASP A N 1
ATOM 552 C CA . ASP A 1 75 ? -23.511 20.744 24.078 1.00 58.28 75 ASP A CA 1
ATOM 553 C C . ASP A 1 75 ? -24.320 21.580 25.098 1.00 58.28 75 ASP A C 1
ATOM 555 O O . ASP A 1 75 ? -25.532 21.746 24.961 1.00 58.28 75 ASP A O 1
ATOM 559 N N . GLU A 1 76 ? -23.680 22.113 26.151 1.00 59.59 76 GLU A N 1
ATOM 560 C CA . GLU A 1 76 ? -24.278 23.199 26.951 1.00 59.59 76 GLU A CA 1
ATOM 561 C C . GLU A 1 76 ? -23.716 24.553 26.480 1.00 59.59 76 GLU A C 1
ATOM 563 O O . GLU A 1 76 ? -22.565 24.897 26.772 1.00 59.59 76 GLU A O 1
ATOM 568 N N . PRO A 1 77 ? -24.498 25.358 25.735 1.00 57.09 77 PRO A N 1
ATOM 569 C CA . PRO A 1 77 ? -24.096 26.702 25.373 1.00 57.09 77 PRO A CA 1
ATOM 570 C C . PRO A 1 77 ? -24.281 27.620 26.585 1.00 57.09 77 PRO A C 1
ATOM 572 O O . PRO A 1 77 ? -25.402 27.896 27.001 1.00 57.09 77 PRO A O 1
ATOM 575 N N . GLY A 1 78 ? -23.154 28.093 27.119 1.00 62.84 78 GLY A N 1
ATOM 576 C CA . GLY A 1 78 ? -22.989 29.334 27.881 1.00 62.84 78 GLY A CA 1
ATOM 577 C C . GLY A 1 78 ? -24.189 29.820 28.699 1.00 62.84 78 GLY A C 1
ATOM 578 O O . GLY A 1 78 ? -24.980 30.635 28.223 1.00 62.84 78 GLY A O 1
ATOM 579 N N . ARG A 1 79 ? -24.242 29.436 29.976 1.00 62.00 79 ARG A N 1
ATOM 580 C CA . ARG A 1 79 ? -24.968 30.189 31.003 1.00 62.00 79 ARG A CA 1
ATOM 581 C C . ARG A 1 79 ? -23.948 30.930 31.865 1.0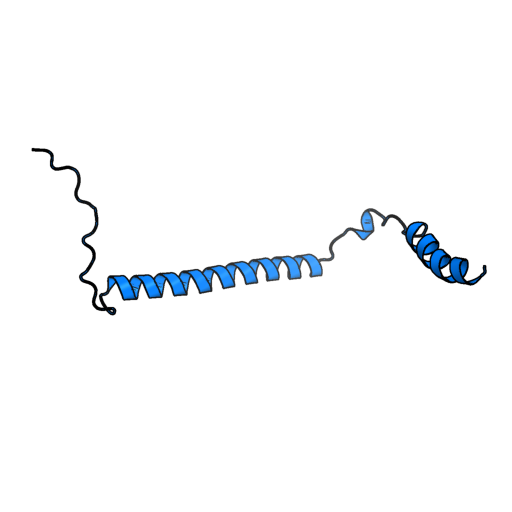0 62.00 79 ARG A C 1
ATOM 583 O O . ARG A 1 79 ? -23.272 30.330 32.690 1.00 62.00 79 ARG A O 1
ATOM 590 N N . THR A 1 80 ? -23.804 32.224 31.595 1.00 58.97 80 THR A N 1
ATOM 591 C CA . THR A 1 80 ? -23.169 33.195 32.490 1.00 58.97 80 THR A CA 1
ATOM 592 C C . THR A 1 80 ? -24.279 34.001 33.153 1.00 58.97 80 THR A C 1
ATOM 594 O O . THR A 1 80 ? -24.920 34.814 32.479 1.00 58.97 80 THR A O 1
ATOM 597 N N . ASP A 1 81 ? -24.510 33.758 34.435 1.00 63.78 81 ASP A N 1
ATOM 598 C CA . ASP A 1 81 ? -25.222 34.640 35.361 1.00 63.78 81 ASP A CA 1
ATOM 599 C C . ASP A 1 81 ? -24.252 35.259 36.378 1.00 63.78 81 ASP A C 1
ATOM 601 O O . ASP A 1 81 ? -23.275 34.580 36.772 1.00 63.78 81 ASP A O 1
#

Secondary structure (DSSP, 8-state):
-HHHHHHHHHHHHHHH------TTTT---HHHHHHHHHHHHHHHHHHHHHHHHHHHHHHHHHTTTTSPPPPPPS-------

Sequence (81 aa):
MNGLLILVLPLVTRLTQDPTPAKEDVKAGPIALVVFLLLIAAVVFLSFSLVKQLRKAQAAKDSGVYGDEPAASDDEPGRTD

Solvent-accessible surface area (backbone atoms only — not comparable to full-atom values): 5143 Å² total; per-residue (Å²): 126,68,68,60,52,67,66,45,50,62,54,54,50,56,71,71,64,64,70,80,74,56,83,75,73,72,59,80,51,75,66,55,56,51,53,52,52,50,52,51,50,51,50,54,50,50,52,51,54,50,52,56,51,53,52,50,53,49,51,42,53,66,69,29,76,80,74,52,78,71,78,75,75,90,80,74,82,81,87,87,130

Foldseek 3Di:
DVVVCVVCVVVVCVVVPPPPDDPVVPDDPVVNVVVVVVVVVVVVVVVVVVVVVVVVVVVCVCVCVVPDDRPDPPPDPDDDD

Organism: NCBI:txid2138300

pLDDT: mean 79.22, std 13.83, range [57.09, 98.38]

Mean predicted aligned error: 16.1 Å